Protein AF-A0A285CXM0-F1 (afdb_monomer_lite)

pLDDT: mean 88.2, std 11.79, range [40.56, 97.56]

Radius of gyration: 14.78 Å; chains: 1; bounding box: 40×27×41 Å

Organism: NCBI:txid1448271

Structure (mmCIF, N/CA/C/O backbone):
data_AF-A0A285CXM0-F1
#
_entry.id   AF-A0A285CXM0-F1
#
loop_
_atom_site.group_PDB
_atom_site.id
_atom_site.type_symbol
_atom_site.label_atom_id
_atom_site.label_alt_id
_atom_site.label_comp_id
_atom_site.label_asym_id
_atom_site.label_entity_id
_atom_site.label_seq_id
_atom_site.pdbx_PDB_ins_code
_atom_site.Cartn_x
_atom_site.Cartn_y
_atom_site.Cartn_z
_atom_site.occupancy
_atom_site.B_iso_or_equiv
_atom_site.auth_seq_id
_atom_site.auth_comp_id
_atom_site.auth_asym_id
_atom_site.auth_atom_id
_atom_site.pdbx_PDB_model_num
ATOM 1 N N . MET A 1 1 ? 21.312 -16.570 -18.813 1.00 49.84 1 MET A N 1
ATOM 2 C CA . MET A 1 1 ? 21.316 -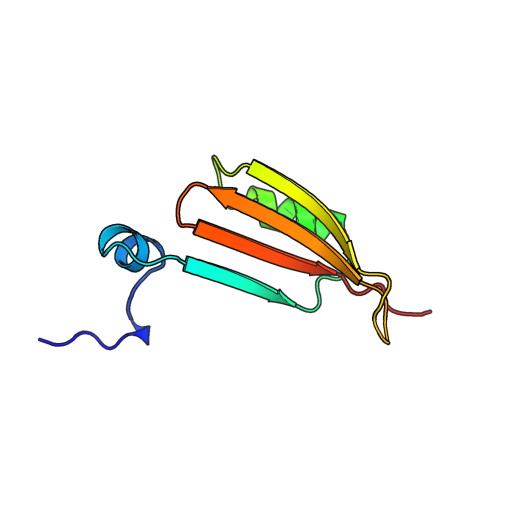16.848 -17.358 1.00 49.84 1 MET A CA 1
ATOM 3 C C . MET A 1 1 ? 19.916 -16.554 -16.824 1.00 49.84 1 MET A C 1
ATOM 5 O O . MET A 1 1 ? 19.480 -15.421 -16.971 1.00 49.84 1 MET A O 1
ATOM 9 N N . LYS A 1 2 ? 19.167 -17.539 -16.305 1.00 61.06 2 LYS A N 1
ATOM 10 C CA . LYS A 1 2 ? 17.840 -17.274 -15.712 1.00 61.06 2 LYS A CA 1
ATOM 11 C C . LYS A 1 2 ? 18.045 -16.674 -14.317 1.00 61.06 2 LYS A C 1
ATOM 13 O O . LYS A 1 2 ? 18.628 -17.336 -13.462 1.00 61.06 2 LYS A O 1
ATOM 18 N N . LYS A 1 3 ? 17.619 -15.426 -14.097 1.00 68.00 3 LYS A N 1
ATOM 19 C CA . LYS A 1 3 ? 17.504 -14.870 -12.741 1.00 68.00 3 LYS A CA 1
ATOM 20 C C . LYS A 1 3 ? 16.394 -15.630 -12.008 1.00 68.00 3 LYS A C 1
ATOM 22 O O . LYS A 1 3 ? 15.352 -15.921 -12.590 1.00 68.00 3 LYS A O 1
ATOM 27 N N . ASP A 1 4 ? 16.635 -15.958 -10.745 1.00 77.94 4 ASP A N 1
ATOM 28 C CA . ASP A 1 4 ? 15.584 -16.410 -9.833 1.00 77.94 4 ASP A CA 1
ATOM 29 C C . ASP A 1 4 ? 14.555 -15.277 -9.691 1.00 77.94 4 ASP A C 1
ATOM 31 O O . ASP A 1 4 ? 14.946 -14.129 -9.470 1.00 77.94 4 ASP A O 1
ATOM 35 N N . TYR A 1 5 ? 13.263 -15.586 -9.833 1.00 71.19 5 TYR A N 1
ATOM 36 C CA . TYR A 1 5 ? 12.171 -14.609 -9.745 1.00 71.19 5 TYR A CA 1
ATOM 37 C C . TYR A 1 5 ? 12.187 -13.830 -8.414 1.00 71.19 5 TYR A C 1
ATOM 39 O O . TYR A 1 5 ? 11.746 -12.687 -8.357 1.00 71.19 5 TYR A O 1
ATOM 47 N N . ARG A 1 6 ? 12.772 -14.407 -7.354 1.00 73.12 6 ARG A N 1
ATOM 48 C CA . ARG A 1 6 ? 12.956 -13.768 -6.038 1.00 73.12 6 ARG A CA 1
ATOM 49 C C . ARG A 1 6 ? 14.023 -12.672 -6.014 1.00 73.12 6 ARG A C 1
ATOM 51 O O . ARG A 1 6 ? 14.166 -11.990 -5.006 1.00 73.12 6 ARG A O 1
ATOM 58 N N . LYS A 1 7 ? 14.813 -12.538 -7.082 1.00 85.12 7 LYS A N 1
ATOM 59 C CA . LYS A 1 7 ? 15.918 -11.572 -7.198 1.00 85.12 7 LYS A CA 1
ATOM 60 C C . LYS A 1 7 ? 15.570 -10.363 -8.063 1.00 85.12 7 LYS A C 1
ATOM 62 O O . LYS A 1 7 ? 16.461 -9.563 -8.336 1.00 85.12 7 LYS A O 1
ATOM 67 N N . PHE A 1 8 ? 14.326 -10.262 -8.523 1.00 85.69 8 PHE A N 1
ATOM 68 C CA . PHE A 1 8 ? 13.852 -9.087 -9.238 1.00 85.69 8 PHE A CA 1
ATOM 69 C C . PHE A 1 8 ? 13.384 -8.033 -8.243 1.00 85.69 8 PHE A C 1
ATOM 71 O O . PHE A 1 8 ? 12.677 -8.328 -7.278 1.00 85.69 8 PHE A O 1
ATOM 78 N N . THR A 1 9 ? 13.788 -6.796 -8.487 1.00 90.19 9 THR A N 1
ATOM 79 C CA . THR A 1 9 ? 13.216 -5.633 -7.814 1.00 90.19 9 THR A CA 1
ATOM 80 C C . THR A 1 9 ? 11.823 -5.333 -8.370 1.00 90.19 9 THR A C 1
ATOM 82 O O . THR A 1 9 ? 11.475 -5.750 -9.473 1.00 90.19 9 THR A O 1
ATOM 85 N N . VAL A 1 10 ? 11.027 -4.559 -7.626 1.00 87.19 10 VAL A N 1
ATOM 86 C CA . VAL A 1 10 ? 9.727 -4.064 -8.112 1.00 87.19 10 VAL A CA 1
ATOM 87 C C . VAL A 1 10 ? 9.882 -3.302 -9.432 1.00 87.19 10 VAL A C 1
ATOM 89 O O . VAL A 1 10 ? 9.083 -3.511 -10.336 1.00 87.19 10 VAL A O 1
ATOM 92 N N . GLY A 1 11 ? 10.930 -2.480 -9.567 1.00 87.06 11 GLY A N 1
ATOM 93 C CA . GLY A 1 11 ? 11.217 -1.748 -10.804 1.00 87.06 11 GLY A CA 1
ATOM 94 C C . GLY A 1 11 ? 11.470 -2.678 -11.989 1.00 87.06 11 GLY A C 1
ATOM 95 O O . GLY A 1 11 ? 10.822 -2.536 -13.016 1.00 87.06 11 GLY A O 1
ATOM 96 N N . GLU A 1 12 ? 12.318 -3.698 -11.818 1.00 91.00 12 GLU A N 1
ATOM 97 C CA . GLU A 1 12 ? 12.596 -4.661 -12.895 1.00 91.00 12 GLU A CA 1
ATOM 98 C C . GLU A 1 12 ? 11.341 -5.437 -13.328 1.00 91.00 12 GLU A C 1
ATOM 100 O O . GLU A 1 12 ? 11.185 -5.739 -14.507 1.00 91.00 12 GLU A O 1
ATOM 105 N N . LEU A 1 13 ? 10.437 -5.763 -12.397 1.00 91.00 13 LEU A N 1
ATOM 106 C CA . LEU A 1 13 ? 9.169 -6.413 -12.742 1.00 91.00 13 LEU A CA 1
ATOM 107 C C . LEU A 1 13 ? 8.265 -5.485 -13.566 1.00 91.00 13 LEU A C 1
ATOM 109 O O . LEU A 1 13 ? 7.680 -5.927 -14.554 1.00 91.00 13 LEU A O 1
ATOM 113 N N . LEU A 1 14 ? 8.184 -4.205 -13.199 1.00 91.25 14 LEU A N 1
ATOM 114 C CA . LEU A 1 14 ? 7.412 -3.209 -13.946 1.00 91.25 14 LEU A CA 1
ATOM 115 C C . LEU A 1 14 ? 7.995 -2.978 -15.350 1.00 91.25 14 LEU A C 1
ATOM 117 O O . LEU A 1 14 ? 7.242 -2.977 -16.319 1.00 91.25 14 LEU A O 1
ATOM 121 N N . ASP A 1 15 ? 9.322 -2.881 -15.482 1.00 92.06 15 ASP A N 1
ATOM 122 C CA . ASP A 1 15 ? 10.009 -2.717 -16.776 1.00 92.06 15 ASP A CA 1
ATOM 123 C C . ASP A 1 15 ? 9.778 -3.909 -17.720 1.00 92.06 15 ASP A C 1
ATOM 125 O O . ASP A 1 15 ? 9.784 -3.771 -18.944 1.00 92.06 15 ASP A O 1
ATOM 129 N N . MET A 1 16 ? 9.546 -5.096 -17.157 1.00 91.94 16 MET A N 1
ATOM 130 C CA . MET A 1 16 ? 9.181 -6.304 -17.900 1.00 91.94 16 MET A CA 1
ATOM 131 C C . MET A 1 16 ? 7.687 -6.369 -18.267 1.00 91.94 16 MET A C 1
ATOM 133 O O . MET A 1 16 ? 7.264 -7.334 -18.904 1.00 91.94 16 MET A O 1
ATOM 137 N N . GLY A 1 17 ? 6.892 -5.371 -17.873 1.00 91.88 17 GLY A N 1
ATOM 138 C CA . GLY A 1 17 ? 5.457 -5.292 -18.143 1.00 91.88 17 GLY A CA 1
ATOM 139 C C . GLY A 1 17 ? 4.583 -6.081 -17.168 1.00 91.88 17 GLY A C 1
ATOM 140 O O . GLY A 1 17 ? 3.431 -6.368 -17.489 1.00 91.88 17 GLY A O 1
ATOM 141 N N . PHE A 1 18 ? 5.100 -6.468 -15.995 1.00 93.69 18 PHE A N 1
ATOM 142 C CA . PHE A 1 18 ? 4.271 -7.106 -14.973 1.00 93.69 18 PHE A CA 1
ATOM 143 C C . PHE A 1 18 ? 3.464 -6.081 -14.188 1.00 93.69 18 PHE A C 1
ATOM 145 O O . PHE A 1 18 ? 3.968 -5.033 -13.791 1.00 93.69 18 PHE A O 1
ATOM 152 N N . GLN A 1 19 ? 2.242 -6.473 -13.842 1.00 95.75 19 GLN A N 1
ATOM 153 C CA . GLN A 1 19 ? 1.489 -5.818 -12.788 1.00 95.75 19 GLN A CA 1
ATOM 154 C C . GLN A 1 19 ? 2.028 -6.252 -11.422 1.00 95.75 19 GLN A C 1
ATOM 156 O O . GLN A 1 19 ? 2.074 -7.445 -11.109 1.00 95.75 19 GLN A O 1
ATOM 161 N N . VAL A 1 20 ? 2.434 -5.285 -10.600 1.00 94.50 20 VAL A N 1
ATOM 162 C CA . VAL A 1 20 ? 3.003 -5.532 -9.274 1.00 94.50 20 VAL A CA 1
ATOM 163 C C . VAL A 1 20 ? 2.044 -5.045 -8.199 1.00 94.50 20 VAL A C 1
ATOM 165 O O . VAL A 1 20 ? 1.739 -3.857 -8.086 1.00 94.50 20 VAL A O 1
ATOM 168 N N . GLU A 1 21 ? 1.607 -5.976 -7.357 1.00 95.75 21 GLU A N 1
ATOM 169 C CA . GLU A 1 21 ? 0.854 -5.676 -6.147 1.00 95.75 21 GLU A CA 1
ATOM 170 C C . GLU A 1 21 ? 1.676 -6.044 -4.911 1.00 95.75 21 GLU A C 1
ATOM 172 O O . GLU A 1 21 ? 2.155 -7.170 -4.778 1.00 95.75 21 GLU A O 1
ATOM 177 N N . VAL A 1 22 ? 1.815 -5.092 -3.988 1.00 93.75 22 VAL A N 1
ATOM 178 C CA . VAL A 1 22 ? 2.414 -5.324 -2.672 1.00 93.75 22 VAL A CA 1
ATOM 179 C C . VAL A 1 22 ? 1.367 -5.157 -1.580 1.00 93.75 22 VAL A C 1
ATOM 181 O O . VAL A 1 22 ? 0.595 -4.199 -1.562 1.00 93.75 22 VAL A O 1
ATOM 184 N N . SER A 1 23 ? 1.344 -6.091 -0.637 1.00 95.25 23 SER A N 1
ATOM 185 C CA . SER A 1 23 ? 0.379 -6.098 0.460 1.00 95.25 23 SER A CA 1
ATOM 186 C C . SER A 1 23 ? 1.085 -6.198 1.804 1.00 95.25 23 SER A C 1
ATOM 188 O O . SER A 1 23 ? 1.847 -7.138 2.039 1.00 95.25 23 SER A O 1
ATOM 190 N N . LYS A 1 24 ? 0.786 -5.269 2.715 1.00 94.44 24 LYS A N 1
ATOM 191 C CA . LYS A 1 24 ? 1.188 -5.356 4.122 1.00 94.44 24 LYS A CA 1
ATOM 192 C C . LYS A 1 24 ? -0.050 -5.523 4.991 1.00 94.44 24 LYS A C 1
ATOM 194 O O . LYS A 1 24 ? -0.936 -4.670 5.004 1.00 94.44 24 LYS A O 1
ATOM 199 N N . HIS A 1 25 ? -0.090 -6.627 5.721 1.00 92.06 25 HIS A N 1
ATOM 200 C CA . HIS A 1 25 ? -1.135 -6.911 6.697 1.00 92.06 25 HIS A CA 1
ATOM 201 C C . HIS A 1 25 ? -0.714 -6.458 8.095 1.00 92.06 25 HIS A C 1
ATOM 203 O O . HIS A 1 25 ? 0.472 -6.230 8.336 1.00 92.06 25 HIS A O 1
ATOM 209 N N . TRP A 1 26 ? -1.683 -6.381 9.011 1.00 87.44 26 TRP A N 1
ATOM 210 C CA . TRP A 1 26 ? -1.449 -6.081 10.430 1.00 87.44 26 TRP A CA 1
ATOM 211 C C . TRP A 1 26 ? -0.855 -4.689 10.675 1.00 87.44 26 TRP A C 1
ATOM 213 O O . TRP A 1 26 ? -0.008 -4.499 11.544 1.00 87.44 26 TRP A O 1
ATOM 223 N N . VAL A 1 27 ? -1.299 -3.709 9.891 1.00 92.12 27 VAL A N 1
ATOM 224 C CA . VAL A 1 27 ? -1.006 -2.297 10.148 1.00 92.12 27 VAL A CA 1
ATOM 225 C C . VAL A 1 27 ? -1.850 -1.853 11.340 1.00 92.12 27 VAL A C 1
ATOM 227 O O . VAL A 1 27 ? -3.049 -2.133 11.376 1.00 92.12 27 VAL A O 1
ATOM 230 N N . LYS A 1 28 ? -1.232 -1.208 12.335 1.00 88.19 28 LYS A N 1
ATOM 231 C CA . LYS A 1 28 ? -1.888 -0.974 13.631 1.00 88.19 28 LYS A CA 1
ATOM 232 C C . LYS A 1 28 ? -2.902 0.156 13.579 1.00 88.19 28 LYS A C 1
ATOM 234 O O . LYS A 1 28 ? -3.927 0.100 14.246 1.00 88.19 28 LYS A O 1
ATOM 239 N N . THR A 1 29 ? -2.604 1.194 12.803 1.00 89.69 29 THR A N 1
ATOM 240 C CA . THR A 1 29 ? -3.438 2.394 12.716 1.00 89.69 29 THR A CA 1
ATOM 241 C C . THR A 1 29 ? -3.584 2.869 11.281 1.00 89.69 29 THR A C 1
ATOM 243 O O . THR A 1 29 ? -2.748 2.603 10.414 1.00 89.69 29 THR A O 1
ATOM 246 N N . GLU A 1 30 ? -4.645 3.627 11.021 1.00 89.88 30 GLU A N 1
ATOM 247 C CA . GLU A 1 30 ? -4.830 4.267 9.723 1.00 89.88 30 GLU A CA 1
ATOM 248 C C . GLU A 1 30 ? -3.693 5.229 9.373 1.00 89.88 30 GLU A C 1
ATOM 250 O O . GLU A 1 30 ? -3.240 5.243 8.229 1.00 89.88 30 GLU A O 1
ATOM 255 N N . ASP A 1 31 ? -3.197 5.985 10.350 1.00 92.19 31 ASP A N 1
ATOM 256 C CA . ASP A 1 31 ? -2.091 6.919 10.144 1.00 92.19 31 ASP A CA 1
ATOM 257 C C . ASP A 1 31 ? -0.793 6.201 9.764 1.00 92.19 31 ASP A C 1
ATOM 259 O O . ASP A 1 31 ? -0.056 6.684 8.903 1.00 92.19 31 ASP A O 1
ATOM 263 N N . GLU A 1 32 ? -0.524 5.024 10.341 1.00 92.75 32 GLU A N 1
ATOM 264 C CA . GLU A 1 32 ? 0.588 4.176 9.904 1.00 92.75 32 GLU A CA 1
ATOM 265 C C . GLU A 1 32 ? 0.391 3.746 8.443 1.00 92.75 32 GLU A C 1
ATOM 267 O O . GLU A 1 32 ? 1.306 3.884 7.629 1.00 92.75 32 GLU A O 1
ATOM 272 N N . GLY A 1 33 ? -0.814 3.295 8.081 1.00 93.19 33 GLY A N 1
ATOM 273 C CA . GLY A 1 33 ? -1.147 2.914 6.706 1.00 93.19 33 GLY A CA 1
ATOM 274 C C . GLY A 1 33 ? -0.977 4.064 5.710 1.00 93.19 33 GLY A C 1
ATOM 275 O O . GLY A 1 33 ? -0.408 3.872 4.635 1.00 93.19 33 GLY A O 1
ATOM 276 N N . LYS A 1 34 ? -1.403 5.277 6.077 1.00 93.75 34 LYS A N 1
ATOM 277 C CA . LYS A 1 34 ? -1.219 6.490 5.265 1.00 93.75 34 LYS A CA 1
ATOM 278 C C . LYS A 1 34 ? 0.256 6.840 5.099 1.00 93.75 34 LYS A C 1
ATOM 280 O O . LYS A 1 34 ? 0.688 7.043 3.967 1.00 93.75 34 LYS A O 1
ATOM 285 N N . ARG A 1 35 ? 1.046 6.841 6.178 1.00 94.75 35 ARG A N 1
ATOM 286 C CA . ARG A 1 35 ? 2.500 7.091 6.106 1.00 94.75 35 ARG A CA 1
ATOM 287 C C . ARG A 1 35 ? 3.210 6.083 5.208 1.00 94.75 35 ARG A C 1
ATOM 289 O O . ARG A 1 35 ? 4.029 6.476 4.388 1.00 94.75 35 ARG A O 1
ATOM 296 N N . LEU A 1 36 ? 2.860 4.801 5.309 1.00 95.25 36 LEU A N 1
ATOM 297 C CA . LEU A 1 36 ? 3.398 3.767 4.421 1.00 95.25 36 LEU A CA 1
ATOM 298 C C . LEU A 1 36 ? 2.980 3.986 2.965 1.00 95.25 36 LEU A C 1
ATOM 300 O O . LEU A 1 36 ? 3.772 3.764 2.063 1.00 95.25 36 LEU A O 1
ATOM 304 N N . SER A 1 37 ? 1.760 4.455 2.709 1.00 93.88 37 SER A N 1
ATOM 305 C CA . SER A 1 37 ? 1.335 4.767 1.341 1.00 93.88 37 SER A CA 1
ATOM 306 C C . SER A 1 37 ? 2.097 5.953 0.736 1.00 93.88 37 SER A C 1
ATOM 308 O O . SER A 1 37 ? 2.371 5.960 -0.461 1.00 93.88 37 SER A O 1
ATOM 310 N N . GLN A 1 38 ? 2.510 6.916 1.566 1.00 94.38 38 GLN A N 1
ATOM 311 C CA . GLN A 1 38 ? 3.283 8.087 1.148 1.00 94.38 38 GLN A CA 1
ATOM 312 C C . GLN A 1 38 ? 4.731 7.763 0.763 1.00 94.38 38 GLN A C 1
ATOM 314 O O . GLN A 1 38 ? 5.331 8.553 0.043 1.00 94.38 38 GLN A O 1
ATOM 319 N N . THR A 1 39 ? 5.283 6.607 1.159 1.00 94.31 39 THR A N 1
ATOM 320 C CA . THR A 1 39 ? 6.625 6.195 0.701 1.00 94.31 39 THR A CA 1
ATOM 321 C C . THR A 1 39 ? 6.667 5.879 -0.794 1.00 94.31 39 THR A C 1
ATOM 323 O O . THR A 1 39 ? 7.744 5.809 -1.376 1.00 94.31 39 THR A O 1
ATOM 326 N N . PHE A 1 40 ? 5.508 5.657 -1.420 1.00 91.38 40 PHE A N 1
ATOM 327 C CA . PHE A 1 40 ? 5.382 5.406 -2.852 1.00 91.38 40 PHE A CA 1
ATOM 328 C C . PHE A 1 40 ? 5.045 6.713 -3.579 1.00 91.38 40 PHE A C 1
ATOM 330 O O . PHE A 1 40 ? 3.880 7.005 -3.861 1.00 91.38 40 PHE A O 1
ATOM 337 N N . GLU A 1 41 ? 6.065 7.525 -3.851 1.00 89.94 41 GLU A N 1
ATOM 338 C CA . GLU A 1 41 ? 5.911 8.842 -4.481 1.00 89.94 41 GLU A CA 1
ATOM 339 C C . GLU A 1 41 ? 5.193 8.782 -5.842 1.00 89.94 41 GLU A C 1
ATOM 341 O O . GLU A 1 41 ? 5.317 7.829 -6.613 1.00 89.94 41 GLU A O 1
ATOM 346 N N . GLY A 1 42 ? 4.406 9.819 -6.148 1.00 92.38 42 GLY A N 1
ATOM 347 C CA . GLY A 1 42 ? 3.664 9.923 -7.410 1.00 92.38 42 GLY A CA 1
ATOM 348 C C . GLY A 1 42 ? 2.479 8.958 -7.552 1.00 92.38 42 GLY A C 1
ATOM 349 O O . GLY A 1 42 ? 1.869 8.905 -8.622 1.00 92.38 42 GLY A O 1
ATOM 350 N N . THR A 1 43 ? 2.136 8.205 -6.504 1.00 94.94 43 THR A N 1
ATOM 351 C CA . THR A 1 43 ? 0.937 7.361 -6.479 1.00 94.94 43 THR A CA 1
ATOM 352 C C . THR A 1 43 ? -0.313 8.143 -6.078 1.00 94.94 43 THR A C 1
ATOM 354 O O . THR A 1 43 ? -0.274 9.076 -5.276 1.00 94.94 43 THR A O 1
ATOM 357 N N . LYS A 1 44 ? -1.460 7.737 -6.627 1.00 97.06 44 LYS A N 1
ATOM 358 C CA . LYS A 1 44 ? -2.775 8.127 -6.107 1.00 97.06 44 LYS A CA 1
ATOM 359 C C . LYS A 1 44 ? -3.059 7.336 -4.837 1.00 97.06 44 LYS A C 1
ATOM 361 O O . LYS A 1 44 ? -2.641 6.185 -4.732 1.00 97.06 44 LYS A O 1
ATOM 366 N N . GLN A 1 45 ? -3.796 7.934 -3.905 1.00 96.19 45 GLN A N 1
ATOM 367 C CA . GLN A 1 45 ? -4.102 7.328 -2.610 1.00 96.19 45 GLN A CA 1
ATOM 368 C C . GLN A 1 45 ? -5.608 7.317 -2.342 1.00 96.19 45 GLN A C 1
ATOM 370 O O . GLN A 1 45 ? -6.325 8.251 -2.697 1.00 96.19 45 GLN A O 1
ATOM 375 N N . SER A 1 46 ? -6.090 6.262 -1.689 1.00 96.12 46 SER A N 1
ATOM 376 C CA . SER A 1 46 ? -7.461 6.166 -1.182 1.00 96.12 46 SER A CA 1
ATOM 377 C C . SER A 1 46 ? -7.511 5.288 0.059 1.00 96.12 46 SER A C 1
ATOM 379 O O . SER A 1 46 ? -6.623 4.467 0.285 1.00 96.12 46 SER A O 1
ATOM 381 N N . SER A 1 47 ? -8.599 5.380 0.816 1.00 95.00 47 SER A N 1
ATOM 382 C CA . SER A 1 47 ? -8.901 4.408 1.863 1.00 95.00 47 SER A CA 1
ATOM 383 C C . SER A 1 47 ? -10.347 3.945 1.768 1.00 95.00 47 SER A C 1
ATOM 385 O O . SER A 1 47 ? -11.206 4.697 1.309 1.00 95.00 47 SER A O 1
ATOM 387 N N . TYR A 1 48 ? -10.605 2.704 2.164 1.00 93.31 48 TYR A N 1
ATOM 388 C CA . TYR A 1 48 ? -11.951 2.148 2.236 1.00 93.31 48 TYR A CA 1
ATOM 389 C C . TYR A 1 48 ? -12.054 1.132 3.372 1.00 93.31 48 TYR A C 1
ATOM 391 O O . TYR A 1 48 ? -11.060 0.537 3.790 1.00 93.31 48 TYR A O 1
ATOM 399 N N . GLU A 1 49 ? -13.267 0.939 3.874 1.00 92.38 49 GLU A N 1
ATOM 400 C CA . GLU A 1 49 ? -13.577 -0.029 4.925 1.00 92.38 49 GLU A CA 1
ATOM 401 C C . GLU A 1 49 ? -14.261 -1.253 4.325 1.00 92.38 49 GLU A C 1
ATOM 403 O O . GLU A 1 49 ? -15.136 -1.140 3.465 1.00 92.38 49 GLU A O 1
ATOM 408 N N . VAL A 1 50 ? -13.884 -2.431 4.808 1.00 89.19 50 VAL A N 1
ATOM 409 C CA . VAL A 1 50 ? -14.520 -3.701 4.473 1.00 89.19 50 VAL A CA 1
ATOM 410 C C . VAL A 1 50 ? -15.283 -4.163 5.706 1.00 89.19 50 VAL A C 1
ATOM 412 O O . VAL A 1 50 ? -14.685 -4.582 6.693 1.00 89.19 50 VAL A O 1
ATOM 415 N N . LYS A 1 51 ? -16.614 -4.029 5.658 1.00 85.94 51 LYS A N 1
ATOM 416 C CA . LYS A 1 51 ? -17.518 -4.315 6.789 1.00 85.94 51 LYS A CA 1
ATOM 417 C C . LYS A 1 51 ? -18.171 -5.696 6.722 1.00 85.94 51 LYS A C 1
ATOM 419 O O . LYS A 1 51 ? -18.591 -6.216 7.745 1.00 85.94 51 LYS A O 1
ATOM 424 N N . ASN A 1 52 ? -18.218 -6.313 5.541 1.00 83.19 52 ASN A N 1
ATOM 425 C CA . ASN A 1 52 ? -18.917 -7.583 5.304 1.00 83.19 52 ASN A CA 1
ATOM 426 C C . ASN A 1 52 ? -18.035 -8.817 5.577 1.00 83.19 52 ASN A C 1
ATOM 428 O O . ASN A 1 52 ? -18.102 -9.807 4.851 1.00 83.19 52 ASN A O 1
ATOM 432 N N . THR A 1 53 ? -17.170 -8.758 6.588 1.00 80.25 53 THR A N 1
ATOM 433 C CA . THR A 1 53 ? -16.246 -9.842 6.954 1.00 80.25 53 THR A CA 1
ATOM 434 C C . THR A 1 53 ? -16.364 -10.181 8.433 1.00 80.25 53 THR A C 1
ATOM 436 O O . THR A 1 53 ? -16.813 -9.355 9.219 1.00 80.25 53 THR A O 1
ATOM 439 N N . LEU A 1 54 ? -15.926 -11.390 8.820 1.00 81.44 54 LEU A N 1
ATOM 440 C CA . LEU A 1 54 ? -15.906 -11.854 10.221 1.00 81.44 54 LEU A CA 1
ATOM 441 C C . LEU A 1 54 ? -15.285 -10.826 11.178 1.00 81.44 54 LEU A C 1
ATOM 443 O O . LEU A 1 54 ? -15.727 -10.684 12.311 1.00 81.44 54 LEU A O 1
ATOM 447 N N . VAL A 1 55 ? -14.267 -10.110 10.699 1.00 81.94 55 VAL A N 1
ATOM 448 C CA . VAL A 1 55 ? -13.648 -8.976 11.383 1.00 81.94 55 VAL A CA 1
ATOM 449 C C . VAL A 1 55 ? -13.601 -7.819 10.387 1.00 81.94 55 VAL A C 1
ATOM 451 O O . VAL A 1 55 ? -12.968 -7.989 9.336 1.00 81.94 55 VAL A O 1
ATOM 454 N N . PRO A 1 56 ? -14.273 -6.685 10.650 1.00 85.69 56 PRO A N 1
ATOM 455 C CA . PRO A 1 56 ? -14.146 -5.488 9.829 1.00 85.69 56 PRO A CA 1
ATOM 456 C C . PRO A 1 56 ? -12.698 -4.997 9.789 1.00 85.69 56 PRO A C 1
ATOM 458 O O . PRO A 1 56 ? -11.972 -5.085 10.778 1.00 85.69 56 PRO A O 1
ATOM 461 N N . PHE A 1 57 ? -12.260 -4.481 8.646 1.00 90.06 57 PHE A N 1
ATOM 462 C CA . PHE A 1 57 ? -10.920 -3.911 8.508 1.00 90.06 57 PHE A CA 1
ATOM 463 C C . PHE A 1 57 ? -10.921 -2.726 7.552 1.00 90.06 57 PHE A C 1
ATOM 465 O O . PHE A 1 57 ? -11.792 -2.596 6.689 1.00 90.06 57 PHE A O 1
ATOM 472 N N . LYS A 1 58 ? -9.913 -1.866 7.684 1.00 93.56 58 LYS A N 1
ATOM 473 C CA . LYS A 1 58 ? -9.689 -0.738 6.781 1.00 93.56 58 LYS A CA 1
ATOM 474 C C . LYS A 1 58 ? -8.520 -1.039 5.858 1.00 93.56 58 LYS A C 1
ATOM 476 O O . LYS A 1 58 ? -7.564 -1.705 6.246 1.00 93.56 58 LYS A O 1
ATOM 481 N N . VAL A 1 59 ? -8.592 -0.557 4.626 1.00 95.31 59 VAL A N 1
ATOM 482 C CA . VAL A 1 59 ? -7.505 -0.663 3.656 1.00 95.31 59 VAL A CA 1
ATOM 483 C C . VAL A 1 59 ? -7.104 0.731 3.224 1.00 95.31 59 VAL A C 1
ATOM 485 O O . VAL A 1 59 ? -7.939 1.496 2.745 1.00 95.31 59 VAL A O 1
ATOM 488 N N . VAL A 1 60 ? -5.819 1.047 3.357 1.00 96.69 60 VAL A N 1
ATOM 489 C CA . VAL A 1 60 ? -5.203 2.175 2.653 1.00 96.69 60 VAL A CA 1
ATOM 490 C C . VAL A 1 60 ? -4.560 1.628 1.386 1.00 96.69 60 VAL A C 1
ATOM 492 O O . VAL A 1 60 ? -3.856 0.619 1.425 1.00 96.69 60 VAL A O 1
ATOM 495 N N . LYS A 1 61 ? -4.826 2.271 0.251 1.00 97.31 61 LYS A N 1
ATOM 496 C CA . LYS A 1 61 ? -4.331 1.869 -1.064 1.00 97.31 61 LYS A CA 1
ATOM 497 C C . LYS A 1 61 ? -3.544 3.014 -1.691 1.00 97.31 61 LYS A C 1
ATOM 499 O O . LYS A 1 61 ? -4.049 4.132 -1.739 1.00 97.31 61 LYS A O 1
ATOM 504 N N . ALA A 1 62 ? -2.367 2.702 -2.221 1.00 97.56 62 ALA A N 1
ATOM 505 C CA . ALA A 1 62 ? -1.611 3.547 -3.142 1.00 97.56 62 ALA A CA 1
ATOM 506 C C . ALA A 1 62 ? -1.517 2.859 -4.511 1.00 97.56 62 ALA A C 1
ATOM 508 O O . ALA A 1 62 ? -1.376 1.638 -4.570 1.00 97.56 62 ALA A O 1
ATOM 509 N N . TRP A 1 63 ? -1.624 3.598 -5.614 1.00 97.56 63 TRP A N 1
ATOM 510 C CA . TRP A 1 63 ? -1.446 3.027 -6.955 1.00 97.56 63 TRP A CA 1
ATOM 511 C C . TRP A 1 63 ? -0.949 4.037 -7.988 1.00 97.56 63 TRP A C 1
ATOM 513 O O . TRP A 1 63 ? -1.249 5.231 -7.914 1.00 97.56 63 TRP A O 1
ATOM 523 N N . LYS A 1 64 ? -0.221 3.531 -8.983 1.00 95.50 64 LYS A N 1
ATOM 524 C CA . LYS A 1 64 ? 0.191 4.248 -10.192 1.00 95.50 64 LYS A CA 1
ATOM 525 C C . LYS A 1 64 ? 0.408 3.220 -11.296 1.00 95.50 64 LYS A C 1
ATOM 527 O O . LYS A 1 64 ? 1.236 2.337 -11.115 1.00 95.50 64 LYS A O 1
ATOM 532 N N . GLU A 1 65 ? -0.306 3.360 -12.412 1.00 94.81 65 GLU A N 1
ATOM 533 C CA . GLU A 1 65 ? -0.174 2.454 -13.567 1.00 94.81 65 GLU A CA 1
ATOM 534 C C . GLU A 1 65 ? -0.259 0.980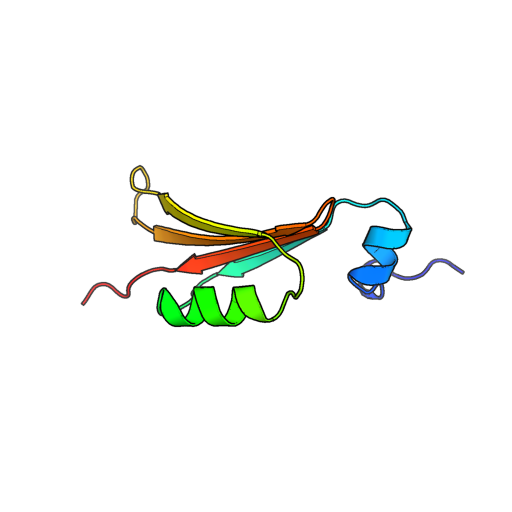 -13.118 1.00 94.81 65 GLU A C 1
ATOM 536 O O . GLU A 1 65 ? -1.226 0.610 -12.449 1.00 94.81 65 GLU A O 1
ATOM 541 N N . GLU A 1 66 ? 0.765 0.180 -13.416 1.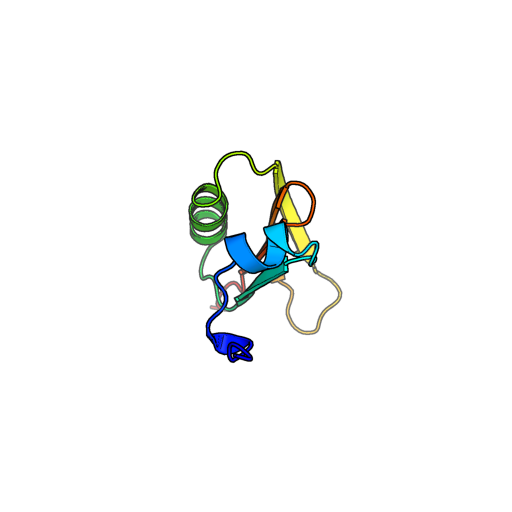00 95.88 66 GLU A N 1
ATOM 542 C CA . GLU A 1 66 ? 0.841 -1.251 -13.103 1.00 95.88 66 GLU A CA 1
ATOM 543 C C . GLU A 1 66 ? 1.300 -1.567 -11.673 1.00 95.88 66 GLU A C 1
ATOM 545 O O . GLU A 1 66 ? 1.403 -2.730 -11.282 1.00 95.88 66 GLU A O 1
ATOM 550 N N . PHE A 1 67 ? 1.548 -0.542 -10.857 1.00 96.31 67 PHE A N 1
ATOM 551 C CA . PHE A 1 67 ? 1.924 -0.691 -9.459 1.00 96.31 67 PHE A CA 1
ATOM 552 C C . PHE A 1 67 ? 0.751 -0.407 -8.514 1.00 96.31 67 PHE A C 1
ATOM 554 O O . PHE A 1 67 ? 0.071 0.622 -8.609 1.00 96.31 67 PHE A O 1
ATOM 561 N N . SER A 1 68 ? 0.567 -1.270 -7.512 1.00 97.44 68 SER A N 1
ATOM 562 C CA . SER A 1 68 ? -0.306 -0.981 -6.375 1.00 97.44 68 SER A CA 1
ATOM 563 C C . SER A 1 68 ? 0.234 -1.497 -5.041 1.00 97.44 68 SER A C 1
ATOM 565 O O . SER A 1 68 ? 0.841 -2.561 -4.955 1.00 97.44 68 SER A O 1
ATOM 567 N N . ALA A 1 69 ? -0.028 -0.740 -3.977 1.00 97.06 69 ALA A N 1
ATOM 568 C CA . ALA A 1 69 ? 0.279 -1.093 -2.601 1.00 97.06 69 ALA A CA 1
ATOM 569 C C . ALA A 1 69 ? -0.993 -1.060 -1.747 1.00 97.06 69 ALA A C 1
ATOM 571 O O . ALA A 1 69 ? -1.770 -0.103 -1.816 1.00 97.06 69 ALA A O 1
ATOM 572 N N . LYS A 1 70 ? -1.205 -2.095 -0.931 1.00 97.31 70 LYS A N 1
ATOM 573 C CA . LYS A 1 70 ? -2.352 -2.227 -0.024 1.00 97.31 70 LYS A CA 1
ATOM 574 C C . LYS A 1 70 ? -1.882 -2.440 1.411 1.00 97.31 70 LYS A C 1
ATOM 576 O O . LYS A 1 70 ? -1.083 -3.331 1.695 1.00 97.31 70 LYS A O 1
ATOM 581 N N . PHE A 1 71 ? -2.432 -1.653 2.322 1.00 96.69 71 PHE A N 1
ATOM 582 C CA . PHE A 1 71 ? -2.119 -1.670 3.746 1.00 96.69 71 PHE A CA 1
ATOM 583 C C . PHE A 1 71 ? -3.387 -2.019 4.518 1.00 96.69 71 PHE A C 1
ATOM 585 O O . PHE A 1 71 ? -4.326 -1.224 4.555 1.00 96.69 71 PHE A O 1
ATOM 592 N N . PHE A 1 72 ? -3.429 -3.218 5.097 1.00 94.69 72 PHE A N 1
ATOM 593 C CA . PHE A 1 72 ? -4.599 -3.736 5.801 1.00 94.69 72 PHE A CA 1
ATOM 594 C C . PHE A 1 72 ? -4.489 -3.430 7.291 1.00 94.69 72 PHE A C 1
ATOM 596 O O . PHE A 1 72 ? -3.611 -3.956 7.982 1.00 94.69 72 PHE A O 1
ATOM 603 N N . ILE A 1 73 ? -5.409 -2.599 7.765 1.00 92.88 73 ILE A N 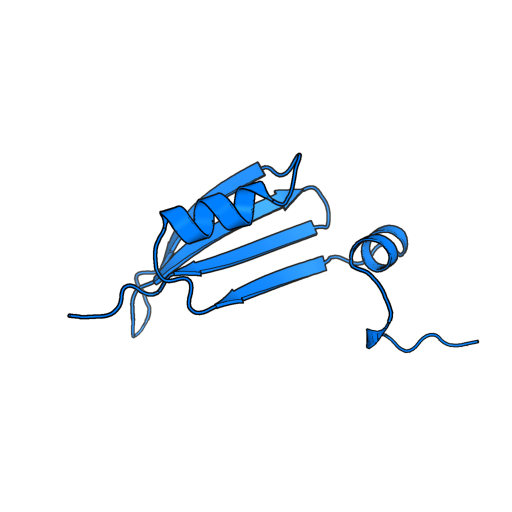1
ATOM 604 C CA . ILE A 1 73 ? -5.498 -2.125 9.139 1.00 92.88 73 ILE A CA 1
ATOM 605 C C . ILE A 1 73 ? -6.563 -2.938 9.861 1.00 92.88 73 ILE A C 1
ATOM 607 O O . ILE A 1 73 ? -7.736 -2.924 9.475 1.00 92.88 73 ILE A O 1
ATOM 611 N N . ARG A 1 74 ? -6.145 -3.636 10.913 1.00 81.69 74 ARG A N 1
ATOM 612 C CA . ARG A 1 74 ? -7.045 -4.267 11.878 1.00 81.69 74 ARG A CA 1
ATOM 613 C C . ARG A 1 74 ? -6.908 -3.483 13.169 1.00 81.69 74 ARG A C 1
ATOM 615 O O . ARG A 1 74 ? -5.833 -3.507 13.760 1.00 81.69 74 ARG A O 1
ATOM 622 N N . GLU A 1 75 ? -7.960 -2.783 13.579 1.00 64.62 75 GLU A N 1
ATOM 623 C CA . GLU A 1 75 ? -7.991 -2.236 14.933 1.00 64.62 75 GLU A CA 1
ATOM 624 C C . GLU A 1 75 ? -7.930 -3.415 15.909 1.00 64.62 75 GLU A C 1
ATOM 626 O O . GLU A 1 75 ? -8.705 -4.369 15.791 1.00 64.62 75 GLU A O 1
ATOM 631 N N . GLU A 1 76 ? -6.957 -3.394 16.822 1.00 57.34 76 GLU A N 1
ATOM 632 C CA . GLU A 1 76 ? -6.930 -4.341 17.932 1.00 57.34 76 GLU A CA 1
ATOM 633 C C 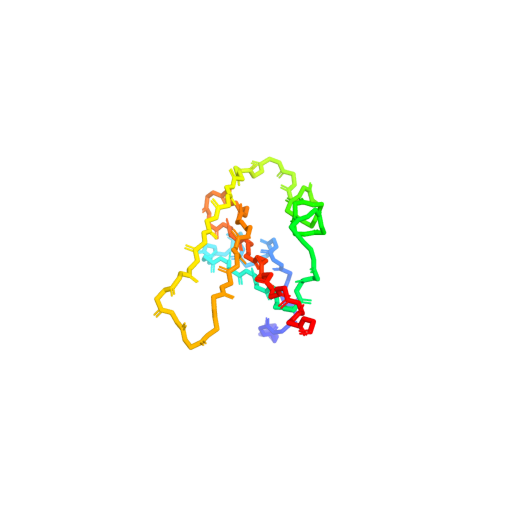. GLU A 1 76 ? -8.228 -4.141 18.722 1.00 57.34 76 GLU A C 1
ATOM 635 O O . GLU A 1 76 ? -8.486 -3.056 19.247 1.00 57.34 76 GLU A O 1
ATOM 640 N N . MET A 1 77 ? -9.078 -5.171 18.752 1.00 49.59 77 MET A N 1
ATOM 641 C CA . MET A 1 77 ? -10.245 -5.178 19.627 1.00 49.59 77 MET A CA 1
ATOM 642 C C . MET A 1 77 ? -9.734 -5.057 21.066 1.00 49.59 77 MET A C 1
ATOM 644 O O . MET A 1 77 ? -8.993 -5.929 21.521 1.00 49.59 77 MET A O 1
ATOM 648 N 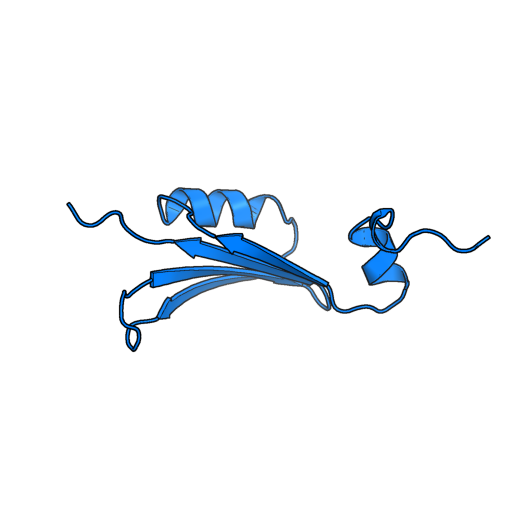N . LYS A 1 78 ? -10.078 -3.950 21.734 1.00 40.56 78 LYS A N 1
ATOM 649 C CA . LYS A 1 78 ? -9.886 -3.785 23.180 1.00 40.56 78 LYS A CA 1
ATOM 650 C C . LYS A 1 78 ? -10.708 -4.801 23.960 1.00 40.56 78 LYS A C 1
ATOM 652 O O . LYS A 1 78 ? -11.846 -5.084 23.520 1.00 40.56 78 LYS A O 1
#

Sequence (78 aa):
MKKDYRKFTVGELLDMGFQVEVSKHWVKTEDEGKRLSQTFEGTKQSSYEVKNTLVPFKVVKAWKEEFSAKFFIREEMK

Secondary structure (DSSP, 8-state):
-PPPGGG--HHHHHHTT--EEEEEEEE--HHHHHHHHHTSTT-EEEEEEE-SSSS-EEEEEEEETTEEEEEEE-----

Foldseek 3Di:
DDDDPVPDDPVNCVVVVAQDEAEDEAQADPVSQVVVLVVPPPWDWDKDWDDPDPAIWIWIKTDDDSYIYIYIHGHDDD